Protein AF-A0A8U0L8F9-F1 (afdb_monomer)

Structure (mmCIF, N/CA/C/O backbone):
data_AF-A0A8U0L8F9-F1
#
_entry.id   AF-A0A8U0L8F9-F1
#
loop_
_atom_site.group_PDB
_atom_site.id
_atom_site.type_symbol
_atom_site.label_atom_id
_atom_site.label_alt_id
_atom_site.label_comp_id
_atom_site.label_asym_id
_atom_site.label_entity_id
_atom_site.label_seq_id
_atom_site.pdbx_PDB_ins_code
_atom_site.Cartn_x
_atom_site.Cartn_y
_atom_site.Cartn_z
_atom_site.occupancy
_atom_site.B_iso_or_equiv
_atom_site.auth_seq_id
_atom_site.auth_comp_id
_atom_site.auth_asym_id
_atom_site.auth_atom_id
_atom_site.pdbx_PDB_model_num
ATOM 1 N N . MET A 1 1 ? 17.784 -4.797 31.096 1.00 36.25 1 MET A N 1
ATOM 2 C CA . MET A 1 1 ? 17.262 -6.052 30.520 1.00 36.25 1 MET A CA 1
ATOM 3 C C . MET A 1 1 ? 15.902 -6.305 31.146 1.00 36.25 1 MET A C 1
ATOM 5 O O . MET A 1 1 ? 15.843 -6.694 32.303 1.00 36.25 1 MET A O 1
ATOM 9 N N . ILE A 1 2 ? 14.826 -5.974 30.433 1.00 32.38 2 ILE A N 1
ATOM 10 C CA . ILE A 1 2 ? 13.452 -6.306 30.822 1.00 32.38 2 ILE A CA 1
ATOM 11 C C . ILE A 1 2 ? 12.940 -7.228 29.721 1.00 32.38 2 ILE A C 1
ATOM 13 O O . ILE A 1 2 ? 12.890 -6.838 28.559 1.00 32.38 2 ILE A O 1
ATOM 17 N N . LEU A 1 3 ? 12.670 -8.478 30.088 1.00 37.94 3 LEU A N 1
ATOM 18 C CA . LEU A 1 3 ? 12.101 -9.496 29.214 1.00 37.94 3 LEU A CA 1
ATOM 19 C C . LEU A 1 3 ? 10.576 -9.352 29.280 1.00 37.94 3 LEU A C 1
ATOM 21 O O . LEU A 1 3 ? 9.965 -9.776 30.257 1.00 37.94 3 LEU A O 1
ATOM 25 N N . GLY A 1 4 ? 9.975 -8.716 28.274 1.00 42.75 4 GLY A N 1
ATOM 26 C CA . GLY A 1 4 ? 8.528 -8.737 28.056 1.00 42.75 4 GLY A CA 1
ATOM 27 C C . GLY A 1 4 ? 8.160 -9.908 27.147 1.00 42.75 4 GLY A C 1
ATOM 28 O O . GLY A 1 4 ? 8.683 -10.022 26.045 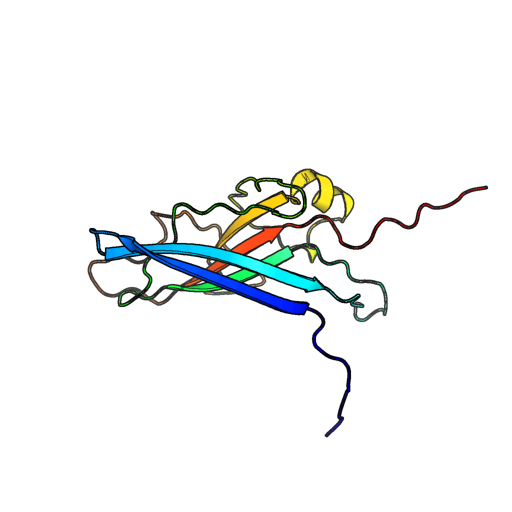1.00 42.75 4 GLY A O 1
ATOM 29 N N . THR A 1 5 ? 7.288 -10.796 27.617 1.00 50.41 5 THR A N 1
ATOM 30 C CA . THR A 1 5 ? 6.841 -12.024 26.935 1.00 50.41 5 THR A CA 1
ATOM 31 C C . THR A 1 5 ? 5.652 -11.820 25.989 1.00 50.41 5 THR A C 1
ATOM 33 O O . THR A 1 5 ? 4.955 -12.784 25.676 1.00 50.41 5 THR A O 1
ATOM 36 N N . ASP A 1 6 ? 5.387 -10.600 25.525 1.00 59.97 6 ASP A N 1
ATOM 37 C CA . ASP A 1 6 ? 4.262 -10.332 24.628 1.00 59.97 6 ASP A CA 1
ATOM 38 C C . ASP A 1 6 ? 4.748 -10.227 23.182 1.00 59.97 6 ASP A C 1
ATOM 40 O O . ASP A 1 6 ? 5.443 -9.295 22.796 1.00 59.97 6 ASP A O 1
ATOM 44 N N . GLY A 1 7 ? 4.420 -11.245 22.379 1.00 67.75 7 GLY A N 1
ATOM 45 C CA . GLY A 1 7 ? 4.727 -11.252 20.945 1.00 67.75 7 GLY A CA 1
ATOM 46 C C . GLY A 1 7 ? 4.128 -10.054 20.195 1.00 67.75 7 GLY A C 1
ATOM 47 O O . GLY A 1 7 ? 3.162 -9.455 20.663 1.00 67.75 7 GLY A O 1
ATOM 48 N N . ALA A 1 8 ? 4.681 -9.766 19.013 1.00 81.12 8 ALA A N 1
ATOM 49 C CA . ALA A 1 8 ? 4.361 -8.591 18.203 1.00 81.12 8 ALA A CA 1
ATOM 50 C C . ALA A 1 8 ? 2.852 -8.351 17.997 1.00 81.12 8 ALA A C 1
ATOM 52 O O . ALA A 1 8 ? 2.062 -9.293 17.841 1.00 81.12 8 ALA A O 1
ATOM 53 N N . ASP A 1 9 ? 2.480 -7.069 17.974 1.00 86.50 9 ASP A N 1
ATOM 54 C CA . ASP A 1 9 ? 1.109 -6.594 17.769 1.00 86.50 9 ASP A CA 1
ATOM 55 C C . ASP A 1 9 ? 0.546 -6.990 16.396 1.00 86.50 9 ASP A C 1
ATOM 57 O O . ASP A 1 9 ? -0.631 -7.344 16.285 1.00 86.50 9 ASP A O 1
ATOM 61 N N . LEU A 1 10 ? 1.404 -7.011 15.376 1.00 90.31 10 LEU A N 1
ATOM 62 C CA . LEU A 1 10 ? 1.148 -7.586 14.060 1.00 90.31 10 LEU A CA 1
ATOM 63 C C . LEU A 1 10 ? 2.081 -8.780 13.856 1.00 90.31 10 LEU A C 1
ATOM 65 O O . LEU A 1 10 ? 3.278 -8.695 14.123 1.00 90.31 10 LEU A O 1
ATOM 69 N N . SER A 1 11 ? 1.545 -9.897 13.369 1.00 89.88 11 SER A N 1
ATOM 70 C CA . SER A 1 11 ? 2.358 -11.056 12.994 1.00 89.88 11 SER A CA 1
ATOM 71 C C . SER A 1 11 ? 1.800 -11.770 11.769 1.00 89.88 11 SER A C 1
ATOM 73 O O . SER A 1 11 ? 0.597 -12.041 11.723 1.00 89.88 11 SER A O 1
ATOM 75 N N . TYR A 1 12 ? 2.672 -12.168 10.847 1.00 88.00 12 TYR A N 1
ATOM 76 C CA . TYR A 1 12 ? 2.324 -13.050 9.733 1.00 88.00 12 TYR A CA 1
ATOM 77 C C . TYR A 1 12 ? 2.055 -14.474 10.228 1.00 88.00 12 TYR A C 1
ATOM 79 O O . TYR A 1 12 ? 2.794 -15.009 11.057 1.00 88.00 12 TYR A O 1
ATOM 87 N N . ARG A 1 13 ? 0.976 -15.082 9.739 1.00 91.06 13 ARG A N 1
ATOM 88 C CA . ARG A 1 13 ? 0.689 -16.513 9.906 1.00 91.06 13 ARG A CA 1
ATOM 89 C C . ARG A 1 13 ? 1.191 -17.301 8.708 1.00 91.06 13 ARG A C 1
ATOM 91 O O . ARG A 1 13 ? 1.844 -18.321 8.900 1.00 91.06 13 ARG A O 1
ATOM 98 N N . THR A 1 14 ? 0.902 -16.808 7.510 1.00 92.25 14 THR A N 1
ATOM 99 C CA . THR A 1 14 ? 1.421 -17.325 6.244 1.00 92.25 14 THR A CA 1
ATOM 100 C C . THR A 1 14 ? 1.798 -16.161 5.345 1.00 92.25 14 THR A C 1
ATOM 102 O O . THR A 1 14 ? 1.229 -15.069 5.452 1.00 92.25 14 THR A O 1
ATOM 105 N N . LEU A 1 15 ? 2.788 -16.413 4.499 1.00 93.31 15 LEU A N 1
ATOM 106 C CA . LEU A 1 15 ? 3.272 -15.490 3.495 1.00 93.31 15 LEU A CA 1
ATOM 107 C C . LEU A 1 15 ? 3.767 -16.322 2.313 1.00 93.31 15 LEU A C 1
ATOM 109 O O . LEU A 1 15 ? 4.808 -16.973 2.409 1.00 93.31 15 LEU A O 1
ATOM 113 N N . ASP A 1 16 ? 2.986 -16.331 1.240 1.00 96.31 16 ASP A N 1
ATOM 114 C CA . ASP A 1 16 ? 3.236 -17.129 0.045 1.00 96.31 16 ASP A CA 1
ATOM 115 C C . ASP A 1 16 ? 3.455 -16.203 -1.155 1.00 96.31 16 ASP A C 1
ATOM 117 O O . ASP A 1 16 ? 2.660 -15.292 -1.395 1.00 96.31 16 ASP A O 1
ATOM 121 N N . TYR A 1 17 ? 4.517 -16.460 -1.920 1.00 96.25 17 TYR A N 1
ATOM 122 C CA . TYR A 1 17 ? 4.851 -15.711 -3.130 1.00 96.25 17 TYR A CA 1
ATOM 123 C C . TYR A 1 17 ? 4.846 -16.630 -4.348 1.00 96.25 17 TYR A C 1
ATOM 125 O O . TYR A 1 17 ? 5.511 -17.667 -4.359 1.00 96.25 17 TYR A O 1
ATOM 133 N N . ASP A 1 18 ? 4.148 -16.202 -5.393 1.00 97.75 18 ASP A N 1
ATOM 134 C CA . ASP A 1 18 ? 4.285 -16.726 -6.748 1.00 97.75 18 ASP A CA 1
ATOM 135 C C . ASP A 1 18 ? 4.956 -15.652 -7.608 1.00 97.75 18 ASP A C 1
ATOM 137 O O . ASP A 1 18 ? 4.499 -14.507 -7.656 1.00 97.75 18 ASP A O 1
ATOM 141 N N . VAL A 1 19 ? 6.075 -16.004 -8.238 1.00 97.31 19 VAL A N 1
ATOM 142 C CA . VAL A 1 19 ? 6.899 -15.075 -9.010 1.00 97.31 19 VAL A CA 1
ATOM 143 C C . VAL A 1 19 ? 7.156 -15.664 -10.385 1.00 97.31 19 VAL A C 1
ATOM 145 O O . VAL A 1 19 ? 7.721 -16.749 -10.522 1.00 97.31 19 VAL A O 1
ATOM 148 N N . THR A 1 20 ? 6.789 -14.910 -11.415 1.00 97.50 20 THR A N 1
ATOM 149 C CA . THR A 1 20 ? 7.035 -15.263 -12.813 1.00 97.50 20 THR A CA 1
ATOM 150 C C . THR A 1 20 ? 7.841 -14.164 -13.491 1.00 97.50 20 THR A C 1
ATOM 152 O O . THR A 1 20 ? 7.423 -13.010 -13.508 1.00 97.50 20 THR A O 1
ATOM 155 N N . ALA A 1 21 ? 8.976 -14.524 -14.091 1.00 96.62 21 ALA A N 1
ATOM 156 C CA . ALA A 1 21 ? 9.723 -13.617 -14.957 1.00 96.62 21 ALA A CA 1
ATOM 157 C C . ALA A 1 21 ? 9.042 -13.498 -16.328 1.00 96.62 21 ALA A C 1
ATOM 159 O O . ALA A 1 21 ? 8.631 -14.499 -16.924 1.00 96.62 21 ALA A O 1
ATOM 160 N N . THR A 1 22 ? 8.927 -12.274 -16.830 1.00 94.44 22 THR A N 1
ATOM 161 C CA . THR A 1 22 ? 8.409 -11.970 -18.165 1.00 94.44 22 THR A CA 1
ATOM 162 C C . THR A 1 22 ? 9.532 -12.002 -19.206 1.00 94.44 22 THR A C 1
ATOM 164 O O . THR A 1 22 ? 10.716 -12.008 -18.870 1.00 94.44 22 THR A O 1
ATOM 167 N N . ALA A 1 23 ? 9.170 -12.029 -20.493 1.00 93.62 23 ALA A N 1
ATOM 168 C CA . ALA A 1 23 ? 10.150 -12.011 -21.582 1.00 93.62 23 ALA A CA 1
ATOM 169 C C . ALA A 1 23 ? 10.959 -10.702 -21.639 1.00 93.62 23 ALA A C 1
ATOM 171 O O . ALA A 1 23 ? 12.104 -10.721 -22.086 1.00 93.62 23 ALA A O 1
ATOM 172 N N . ASP A 1 24 ? 10.371 -9.604 -21.159 1.00 90.62 24 ASP A N 1
ATOM 173 C CA . ASP A 1 24 ? 10.970 -8.269 -21.174 1.00 90.62 24 ASP A CA 1
ATOM 174 C C . ASP A 1 24 ? 11.845 -7.998 -19.934 1.00 90.62 24 ASP A C 1
ATOM 176 O O . ASP A 1 24 ? 12.483 -6.954 -19.843 1.00 90.62 24 ASP A O 1
ATOM 180 N N . GLY A 1 25 ? 11.939 -8.966 -19.013 1.00 89.88 25 GLY A N 1
ATOM 181 C CA . GLY A 1 25 ? 12.797 -8.901 -17.826 1.00 89.88 25 GLY A CA 1
ATOM 182 C C . GLY A 1 25 ? 12.080 -8.505 -16.534 1.00 89.88 25 GLY A C 1
ATOM 183 O O . GLY A 1 25 ? 12.667 -8.656 -15.465 1.00 89.88 25 GLY A O 1
ATOM 184 N N . ASP A 1 26 ? 10.814 -8.088 -16.605 1.00 94.44 26 ASP A N 1
ATOM 185 C CA . ASP A 1 26 ? 10.010 -7.756 -15.423 1.00 94.44 26 ASP A CA 1
ATOM 186 C C . ASP A 1 26 ? 9.621 -9.003 -14.621 1.00 94.44 26 ASP A C 1
ATOM 188 O O . ASP A 1 26 ? 9.517 -10.110 -15.163 1.00 94.44 26 ASP A O 1
ATOM 192 N N . LEU A 1 27 ? 9.312 -8.812 -13.338 1.00 96.62 27 LEU A N 1
ATOM 193 C CA . LEU A 1 27 ? 8.727 -9.838 -12.480 1.00 96.62 27 LEU A CA 1
ATOM 194 C C . LEU A 1 27 ? 7.242 -9.562 -12.259 1.00 96.62 27 LEU A C 1
ATOM 196 O O . LEU A 1 27 ? 6.858 -8.503 -11.769 1.00 96.62 27 LEU A O 1
ATOM 200 N N . LYS A 1 28 ? 6.404 -10.561 -12.532 1.00 97.38 28 LYS A N 1
ATOM 201 C CA . LYS A 1 28 ? 5.029 -10.596 -12.041 1.00 97.38 28 LYS A CA 1
ATOM 202 C C . LYS A 1 28 ? 5.001 -11.329 -10.709 1.00 97.38 28 LYS A C 1
ATOM 204 O O . LYS A 1 28 ? 5.326 -12.515 -10.658 1.00 97.38 28 LYS A O 1
ATOM 209 N N . VAL A 1 29 ? 4.589 -10.629 -9.657 1.00 97.69 29 VAL A N 1
ATOM 210 C CA . VAL A 1 29 ? 4.509 -11.160 -8.292 1.00 97.69 29 VAL A CA 1
ATOM 211 C C . VAL A 1 29 ? 3.046 -11.259 -7.870 1.00 97.69 29 VAL A C 1
ATOM 213 O O . VAL A 1 29 ? 2.268 -10.331 -8.068 1.00 97.69 29 VAL A O 1
ATOM 216 N N . THR A 1 30 ? 2.654 -12.394 -7.299 1.00 97.81 30 THR A N 1
ATOM 217 C CA . THR A 1 30 ? 1.390 -12.560 -6.573 1.00 97.81 30 THR A CA 1
ATOM 218 C C . THR A 1 30 ? 1.708 -12.964 -5.146 1.00 97.81 30 THR A C 1
ATOM 220 O O . THR A 1 30 ? 2.392 -13.960 -4.918 1.00 97.81 30 THR A O 1
ATOM 223 N N . GLU A 1 31 ? 1.203 -12.193 -4.192 1.00 97.00 31 GLU A N 1
ATOM 224 C CA . GLU A 1 31 ? 1.436 -12.409 -2.770 1.00 97.00 31 GLU A CA 1
ATOM 225 C C . GLU A 1 31 ? 0.129 -12.788 -2.066 1.00 97.00 31 GLU A C 1
ATOM 227 O O . GLU A 1 31 ? -0.906 -12.141 -2.250 1.00 97.00 31 GLU A O 1
ATOM 232 N N . HIS A 1 32 ? 0.170 -13.842 -1.249 1.00 97.06 32 HIS A N 1
ATOM 233 C CA . HIS A 1 32 ? -0.931 -14.243 -0.380 1.00 97.06 32 HIS A CA 1
ATOM 234 C C . HIS A 1 32 ? -0.490 -14.179 1.080 1.00 97.06 32 HIS A C 1
ATOM 236 O O . HIS A 1 32 ? 0.434 -14.878 1.496 1.00 97.06 32 HIS A O 1
ATOM 242 N N . ILE A 1 33 ? -1.186 -13.360 1.870 1.00 94.50 33 ILE A N 1
ATOM 243 C CA . ILE A 1 33 ? -0.807 -13.061 3.251 1.00 94.50 33 ILE A CA 1
ATOM 244 C C . ILE A 1 33 ? -1.971 -13.359 4.202 1.00 94.50 33 ILE A C 1
ATOM 246 O O . ILE A 1 33 ? -3.071 -12.837 4.020 1.00 94.50 33 ILE A O 1
ATOM 250 N N . ASP A 1 34 ? -1.716 -14.126 5.267 1.00 94.56 34 ASP A N 1
ATOM 251 C CA . ASP A 1 34 ? -2.591 -14.196 6.447 1.00 94.56 34 ASP A CA 1
ATOM 252 C C . ASP A 1 34 ? -1.916 -13.473 7.618 1.00 94.56 34 ASP A C 1
ATOM 254 O O . ASP A 1 34 ? -0.801 -13.810 8.027 1.00 94.56 34 ASP A O 1
ATOM 258 N N . ILE A 1 35 ? -2.599 -12.474 8.179 1.00 91.38 35 ILE A N 1
ATOM 259 C CA . ILE A 1 35 ? -2.070 -11.601 9.228 1.00 91.38 35 ILE A CA 1
ATOM 260 C C . ILE A 1 35 ? -2.908 -11.755 10.495 1.00 91.38 35 ILE A C 1
ATOM 262 O O . ILE A 1 35 ? -4.137 -11.673 10.495 1.00 91.38 35 ILE A O 1
ATOM 266 N N . LYS A 1 36 ? -2.226 -11.899 11.632 1.00 92.12 36 LYS A N 1
ATOM 267 C CA . LYS A 1 36 ? -2.831 -11.783 12.957 1.00 92.12 36 LYS A CA 1
ATOM 268 C C . LYS A 1 36 ? -2.590 -10.383 13.512 1.00 92.12 36 LYS A C 1
ATOM 270 O O . LYS A 1 36 ? -1.451 -10.005 13.767 1.00 92.12 36 LYS A O 1
ATOM 275 N N . LEU A 1 37 ? -3.684 -9.679 13.783 1.00 92.62 37 LEU A N 1
ATOM 276 C CA . LEU A 1 37 ? -3.690 -8.364 14.420 1.00 92.62 37 LEU A CA 1
ATOM 277 C C . LEU A 1 37 ? -4.139 -8.491 15.881 1.00 92.62 37 LEU A C 1
ATOM 279 O O . LEU A 1 37 ? -5.232 -8.990 16.166 1.00 92.62 37 LEU A O 1
ATOM 283 N N . ARG A 1 38 ? -3.292 -8.080 16.826 1.00 91.88 38 ARG A N 1
ATOM 284 C CA . ARG A 1 38 ? -3.612 -8.048 18.262 1.00 91.88 38 ARG A CA 1
ATOM 285 C C . ARG A 1 38 ? -4.277 -6.730 18.637 1.00 91.88 38 ARG A C 1
ATOM 287 O O . ARG A 1 38 ? -4.135 -5.725 17.954 1.00 91.88 38 ARG A O 1
ATOM 294 N N . LYS A 1 39 ? -5.014 -6.711 19.748 1.00 90.44 39 LYS A N 1
ATOM 295 C CA . LYS A 1 39 ? -5.511 -5.446 20.303 1.00 90.44 39 LYS A CA 1
ATOM 296 C C . LYS A 1 39 ? -4.325 -4.636 20.817 1.00 90.44 39 LYS A C 1
ATOM 298 O O . LYS A 1 39 ? -3.584 -5.143 21.651 1.00 90.44 39 LYS A O 1
ATOM 303 N N . ARG A 1 40 ? -4.222 -3.389 20.371 1.00 90.62 40 ARG A N 1
ATOM 304 C CA . ARG A 1 40 ? -3.213 -2.426 20.816 1.00 90.62 40 ARG A CA 1
ATOM 305 C C . ARG A 1 40 ? -3.863 -1.297 21.618 1.00 90.62 40 ARG A C 1
ATOM 307 O O . ARG A 1 40 ? -5.074 -1.061 21.506 1.00 90.62 40 ARG A O 1
ATOM 314 N N . LYS A 1 41 ? -3.065 -0.623 22.440 1.00 89.25 41 LYS A N 1
ATOM 315 C CA . LYS A 1 41 ? -3.477 0.557 23.202 1.00 89.25 41 LYS A CA 1
ATOM 316 C C . LYS A 1 41 ? -2.613 1.758 22.833 1.00 89.25 41 LYS A C 1
ATOM 318 O O . LYS A 1 41 ? -1.470 1.563 22.440 1.00 89.25 41 LYS A O 1
ATOM 323 N N . ASP A 1 42 ? -3.175 2.956 22.921 1.00 86.19 42 ASP A N 1
ATOM 324 C CA . ASP A 1 42 ? -2.400 4.198 22.880 1.00 86.19 42 ASP A CA 1
ATOM 325 C C . ASP A 1 42 ? -1.769 4.507 24.252 1.00 86.19 42 ASP A C 1
ATOM 327 O O . ASP A 1 42 ? -1.963 3.761 25.221 1.00 86.19 42 ASP A O 1
ATOM 331 N N . ASP A 1 43 ? -1.025 5.611 24.331 1.00 88.88 43 ASP A N 1
ATOM 332 C CA . ASP A 1 43 ? -0.330 6.048 25.549 1.00 88.88 43 ASP A CA 1
ATOM 333 C C . ASP A 1 43 ? -1.294 6.402 26.700 1.00 88.88 43 ASP A C 1
ATOM 335 O O . ASP A 1 43 ? -0.927 6.314 27.873 1.00 88.88 43 ASP A O 1
ATOM 339 N N . ASP A 1 44 ? -2.558 6.709 26.381 1.00 90.12 44 ASP A N 1
ATOM 340 C CA . ASP A 1 44 ? -3.647 6.928 27.343 1.00 90.12 44 ASP A CA 1
ATOM 341 C C . ASP A 1 44 ? -4.305 5.611 27.811 1.00 90.12 44 ASP A C 1
ATOM 343 O O . ASP A 1 44 ? -5.222 5.609 28.641 1.00 90.12 44 ASP A O 1
ATOM 347 N N . GLY A 1 45 ? -3.893 4.467 27.261 1.00 86.81 45 GLY A N 1
ATOM 348 C CA . GLY A 1 45 ? -4.461 3.154 27.548 1.00 86.81 45 GLY A CA 1
ATOM 349 C C . GLY A 1 45 ? -5.803 2.868 26.859 1.00 86.81 45 GLY A C 1
ATOM 350 O O . GLY A 1 45 ? -6.443 1.854 27.188 1.00 86.81 45 GLY A O 1
ATOM 351 N N . LYS A 1 46 ? -6.238 3.712 25.915 1.00 87.25 46 LYS A N 1
ATOM 352 C CA . LYS A 1 46 ? -7.435 3.510 25.084 1.00 87.25 46 LYS A CA 1
ATOM 353 C C . LYS A 1 46 ? -7.119 2.543 23.950 1.00 87.25 46 LYS A C 1
ATOM 355 O O . LYS A 1 46 ? -5.973 2.359 23.564 1.00 87.25 46 LYS A O 1
ATOM 360 N N . THR A 1 47 ? -8.143 1.875 23.420 1.00 88.75 47 THR A N 1
ATOM 361 C CA . THR A 1 47 ? -7.939 0.925 22.313 1.00 88.75 47 THR A CA 1
ATOM 362 C C . THR A 1 47 ? -7.568 1.685 21.042 1.00 88.75 47 THR A C 1
ATOM 364 O O . THR A 1 47 ? -8.363 2.502 20.587 1.00 88.75 47 THR A O 1
ATOM 367 N N . LYS A 1 48 ? -6.418 1.368 20.437 1.00 89.38 48 LYS A N 1
ATOM 368 C CA . LYS A 1 48 ? -5.999 1.939 19.150 1.00 89.38 48 LYS A CA 1
ATOM 369 C C . LYS A 1 48 ? -6.404 0.974 18.016 1.00 89.38 48 LYS A C 1
ATOM 371 O O . LYS A 1 48 ? -5.831 -0.110 17.907 1.00 89.38 48 LYS A O 1
ATOM 376 N N . PRO A 1 49 ? -7.408 1.281 17.176 1.00 92.25 49 PRO A N 1
ATOM 377 C CA . PRO A 1 49 ? -7.841 0.366 16.120 1.00 92.25 49 PRO A CA 1
ATOM 378 C C . PRO A 1 49 ? -6.753 0.193 15.054 1.00 92.25 49 PRO A C 1
ATOM 380 O O . PRO A 1 49 ? -5.984 1.115 14.786 1.00 92.25 49 PRO A O 1
ATOM 383 N N . TRP A 1 50 ? -6.698 -0.978 14.423 1.00 94.62 50 TRP A N 1
ATOM 384 C CA . TRP A 1 50 ? -6.032 -1.126 13.125 1.00 94.62 50 TRP A CA 1
ATOM 385 C C . TRP A 1 50 ? -6.911 -0.557 12.025 1.00 94.62 50 TRP A C 1
ATOM 387 O O . TRP A 1 50 ? -8.125 -0.763 12.057 1.00 94.62 50 TRP A O 1
ATOM 397 N N . LYS A 1 51 ? -6.265 0.116 11.081 1.00 95.50 51 LYS A N 1
ATOM 398 C CA . LYS A 1 51 ? -6.874 0.833 9.961 1.00 95.50 51 LYS A CA 1
ATOM 399 C C . LYS A 1 51 ? -6.156 0.532 8.646 1.00 95.50 51 LYS A C 1
ATOM 401 O O . LYS A 1 51 ? -6.795 0.428 7.613 1.00 95.50 51 LYS A O 1
ATOM 406 N N . GLN A 1 52 ? -4.846 0.324 8.691 1.00 95.38 52 GLN A N 1
ATOM 407 C CA . GLN A 1 52 ? -4.001 0.184 7.514 1.00 95.38 52 GLN A CA 1
ATOM 408 C C . GLN A 1 52 ? -2.965 -0.914 7.732 1.00 95.38 52 GLN A C 1
ATOM 410 O O . GLN A 1 52 ? -2.578 -1.203 8.869 1.00 95.38 52 GLN A O 1
ATOM 415 N N . LEU A 1 53 ? -2.561 -1.524 6.627 1.00 95.75 53 LEU A N 1
ATOM 416 C CA . LEU A 1 53 ? -1.466 -2.473 6.500 1.00 95.75 53 LEU A CA 1
ATOM 417 C C . LEU A 1 53 ? -0.639 -2.034 5.293 1.00 95.75 53 LEU A C 1
ATOM 419 O O . LEU A 1 53 ? -1.214 -1.503 4.344 1.00 95.75 53 LEU A O 1
ATOM 423 N N . TYR A 1 54 ? 0.670 -2.246 5.320 1.00 96.19 54 TYR A N 1
ATOM 424 C CA . TYR A 1 54 ? 1.531 -1.848 4.216 1.00 96.19 54 TYR A CA 1
ATOM 425 C C . TYR A 1 54 ? 2.806 -2.683 4.144 1.00 96.19 54 TYR A C 1
ATOM 427 O O . TYR A 1 54 ? 3.199 -3.338 5.114 1.00 96.19 54 TYR A O 1
ATOM 435 N N . GLN A 1 55 ? 3.450 -2.629 2.983 1.00 96.31 55 GLN A N 1
ATOM 436 C CA . GLN A 1 55 ? 4.809 -3.101 2.755 1.00 96.31 55 GLN A CA 1
ATOM 437 C C . GLN A 1 55 ? 5.610 -2.019 2.043 1.00 96.31 55 GLN A C 1
ATOM 439 O O . GLN A 1 55 ? 5.095 -1.347 1.151 1.00 96.31 55 GLN A O 1
ATOM 444 N N . GLN A 1 56 ? 6.872 -1.876 2.436 1.00 97.38 56 GLN A N 1
ATOM 445 C CA . GLN A 1 56 ? 7.800 -0.942 1.815 1.00 97.38 56 GLN A CA 1
ATOM 446 C C . GLN A 1 56 ? 8.806 -1.693 0.948 1.00 97.38 56 GLN A C 1
ATOM 448 O O . GLN A 1 56 ? 9.332 -2.739 1.336 1.00 97.38 56 GLN A O 1
ATOM 453 N N . TYR A 1 57 ? 9.087 -1.129 -0.219 1.00 97.38 57 TYR A N 1
ATOM 454 C CA . TYR A 1 57 ? 10.017 -1.647 -1.206 1.00 97.38 57 TYR A CA 1
ATOM 455 C C . TYR A 1 57 ? 11.010 -0.552 -1.566 1.00 97.38 57 TYR A C 1
ATOM 457 O O . TYR A 1 57 ? 10.635 0.586 -1.840 1.00 97.38 57 TYR A O 1
ATOM 465 N N . MET A 1 58 ? 12.290 -0.905 -1.583 1.00 97.50 58 MET A N 1
ATOM 466 C CA . MET A 1 58 ? 13.339 0.009 -2.010 1.00 97.50 58 MET A CA 1
ATOM 467 C C . MET A 1 58 ? 13.562 -0.155 -3.511 1.00 97.50 58 MET A C 1
ATOM 469 O O . MET A 1 58 ? 13.986 -1.222 -3.966 1.00 97.50 58 MET A O 1
ATOM 473 N N . LEU A 1 59 ? 13.282 0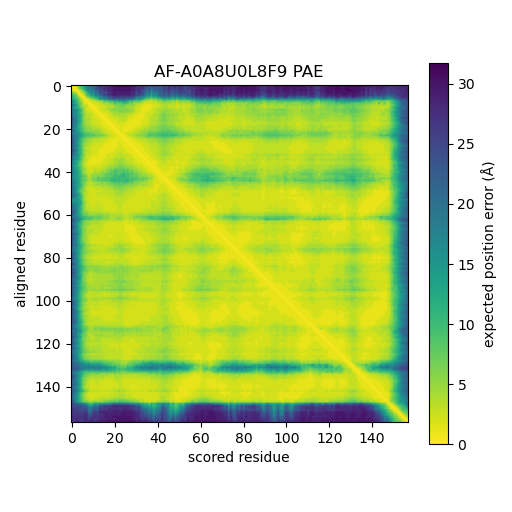.903 -4.261 1.00 97.31 59 LEU A N 1
ATOM 474 C CA . LEU A 1 59 ? 13.603 1.004 -5.669 1.00 97.31 59 LEU A CA 1
ATOM 475 C C . LEU A 1 59 ? 15.089 1.309 -5.841 1.00 97.31 59 LEU A C 1
ATOM 477 O O . LEU A 1 59 ? 15.635 2.185 -5.168 1.00 97.31 59 LEU A O 1
ATOM 481 N N . LYS A 1 60 ? 15.722 0.595 -6.770 1.00 94.88 60 LYS A N 1
ATOM 482 C CA . LYS A 1 60 ? 17.124 0.752 -7.157 1.00 94.88 60 LYS A CA 1
ATOM 483 C C . LYS A 1 60 ? 17.285 0.549 -8.652 1.00 94.88 60 LYS A C 1
ATOM 485 O O . LYS A 1 60 ? 16.727 -0.395 -9.209 1.00 94.88 60 LYS A O 1
ATOM 490 N N . THR A 1 61 ? 18.100 1.395 -9.277 1.00 91.94 61 THR A N 1
ATOM 491 C CA . THR A 1 61 ? 18.379 1.354 -10.726 1.00 91.94 61 THR A CA 1
ATOM 492 C C . THR A 1 61 ? 18.974 0.023 -11.207 1.00 91.94 61 THR A C 1
ATOM 494 O O . THR A 1 61 ? 18.857 -0.304 -12.383 1.00 91.94 61 THR A O 1
ATOM 497 N N . ASP A 1 62 ? 19.577 -0.769 -10.317 1.00 89.00 62 ASP A N 1
ATOM 498 C CA . ASP A 1 62 ? 20.203 -2.061 -10.621 1.00 89.00 62 ASP A CA 1
ATOM 499 C C . ASP A 1 62 ? 19.312 -3.292 -10.346 1.00 89.00 62 ASP A C 1
ATOM 501 O O . ASP A 1 62 ? 19.754 -4.422 -10.567 1.00 89.00 62 ASP A O 1
ATOM 505 N N . ASN A 1 63 ? 18.079 -3.099 -9.863 1.00 87.50 63 ASN A N 1
ATOM 506 C CA . ASN A 1 63 ? 17.192 -4.180 -9.421 1.00 87.50 63 ASN A CA 1
ATOM 507 C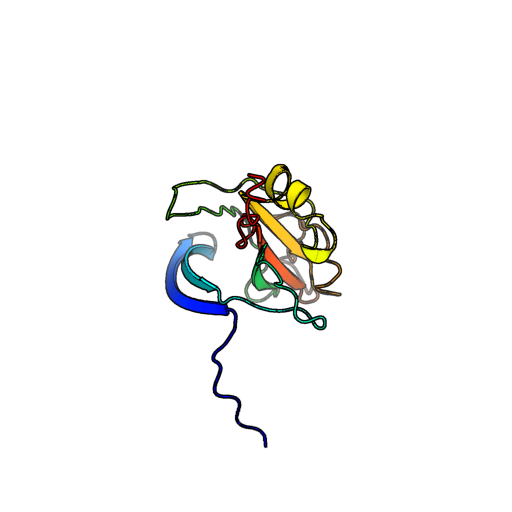 C . ASN A 1 63 ? 15.712 -3.880 -9.712 1.00 87.50 63 ASN A C 1
ATOM 509 O O . ASN A 1 63 ? 15.141 -4.437 -10.645 1.00 87.50 63 ASN A O 1
ATOM 513 N N . LEU A 1 64 ? 15.092 -3.032 -8.889 1.00 94.44 64 LEU A N 1
ATOM 514 C CA . LEU A 1 64 ? 13.653 -2.790 -8.875 1.00 94.44 64 LEU A CA 1
ATOM 515 C C . LEU A 1 64 ? 13.443 -1.319 -9.178 1.00 94.44 64 LEU A C 1
ATOM 517 O O . LEU A 1 64 ? 13.650 -0.475 -8.315 1.00 94.44 64 LEU A O 1
ATOM 521 N N . THR A 1 65 ? 13.083 -0.995 -10.408 1.00 95.75 65 THR A N 1
ATOM 522 C CA . THR A 1 65 ? 13.026 0.404 -10.842 1.00 95.75 65 THR A CA 1
ATOM 523 C C . THR A 1 65 ? 11.633 1.001 -10.715 1.00 95.75 65 THR A C 1
ATOM 525 O O . THR A 1 65 ? 11.507 2.209 -10.553 1.00 95.75 65 THR A O 1
ATOM 528 N N . ASP A 1 66 ? 10.588 0.179 -10.745 1.00 97.31 66 ASP A N 1
ATOM 529 C CA . ASP A 1 66 ? 9.193 0.605 -10.625 1.00 97.31 66 ASP A CA 1
ATOM 530 C C . ASP A 1 66 ? 8.330 -0.571 -10.136 1.00 97.31 66 ASP A C 1
ATOM 532 O O . ASP A 1 66 ? 8.736 -1.733 -10.228 1.00 97.31 66 ASP A O 1
ATOM 536 N N . ILE A 1 67 ? 7.132 -0.278 -9.635 1.00 97.62 67 ILE A N 1
ATOM 537 C CA . ILE A 1 67 ? 6.098 -1.267 -9.330 1.00 97.62 67 ILE A CA 1
ATOM 538 C C . ILE A 1 67 ? 4.799 -0.812 -9.990 1.00 97.62 67 ILE A C 1
ATOM 540 O O . ILE A 1 67 ? 4.248 0.239 -9.664 1.00 97.62 67 ILE A O 1
ATOM 544 N N . THR A 1 68 ? 4.286 -1.629 -10.908 1.00 97.00 68 THR A N 1
ATOM 545 C CA . THR A 1 68 ? 3.109 -1.312 -11.727 1.00 97.00 68 THR A CA 1
ATOM 546 C C . THR A 1 68 ? 2.092 -2.458 -11.715 1.00 97.00 68 THR A C 1
ATOM 548 O O . THR A 1 68 ? 2.326 -3.488 -11.088 1.00 97.00 68 THR A O 1
ATOM 551 N N . ASP A 1 69 ? 0.936 -2.258 -12.361 1.00 97.25 69 ASP A N 1
ATOM 552 C CA . ASP A 1 69 ? -0.151 -3.255 -12.463 1.00 97.25 69 ASP A CA 1
ATOM 553 C C . ASP A 1 69 ? -0.604 -3.824 -11.099 1.00 97.25 69 ASP A C 1
ATOM 555 O O . ASP A 1 69 ? -0.845 -5.018 -10.918 1.00 97.25 69 ASP A O 1
ATOM 559 N N . ILE A 1 70 ? -0.690 -2.938 -10.101 1.00 97.75 70 ILE A N 1
ATOM 560 C CA . ILE A 1 70 ? -1.001 -3.298 -8.717 1.00 97.75 70 ILE A CA 1
ATOM 561 C C . ILE A 1 70 ? -2.504 -3.535 -8.566 1.00 97.75 70 ILE A C 1
ATOM 563 O O . ILE A 1 70 ? -3.340 -2.720 -8.964 1.00 97.75 70 ILE A O 1
ATOM 567 N N . SER A 1 71 ? -2.848 -4.637 -7.90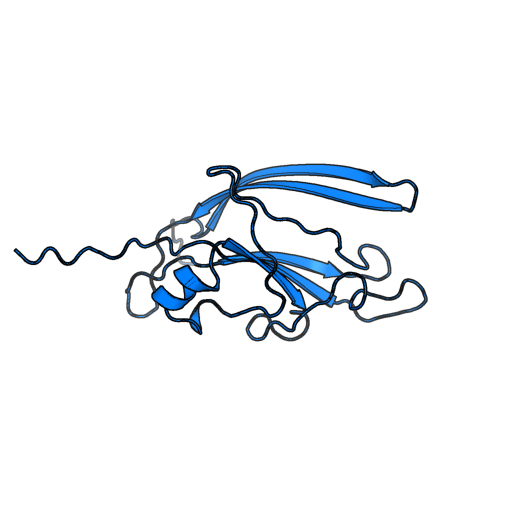8 1.00 98.00 71 SER A N 1
ATOM 568 C CA . SER A 1 71 ? -4.193 -4.891 -7.408 1.00 98.00 71 SER A CA 1
ATOM 569 C C . SER A 1 71 ? -4.116 -5.536 -6.031 1.00 98.00 71 SER A C 1
ATOM 571 O O . SER A 1 71 ? -3.202 -6.305 -5.738 1.00 98.00 71 SER A O 1
ATOM 573 N N . VAL A 1 72 ? -5.082 -5.214 -5.175 1.00 98.19 72 VAL A N 1
ATOM 574 C CA . VAL A 1 72 ? -5.189 -5.784 -3.831 1.00 98.19 72 VAL A CA 1
ATOM 575 C C . VAL A 1 72 ? -6.582 -6.366 -3.667 1.00 98.19 72 VAL A C 1
ATOM 577 O O . VAL A 1 72 ? -7.576 -5.729 -4.014 1.00 98.19 72 VAL A O 1
ATOM 580 N N . ARG A 1 73 ? -6.659 -7.579 -3.119 1.00 97.75 73 ARG A N 1
ATOM 581 C CA . ARG A 1 73 ? -7.922 -8.271 -2.875 1.00 97.75 73 ARG A CA 1
ATOM 582 C C . ARG A 1 73 ? -7.955 -8.864 -1.481 1.00 97.75 73 ARG A C 1
ATOM 584 O O . ARG A 1 73 ? -7.062 -9.606 -1.082 1.00 97.75 73 ARG A O 1
ATOM 591 N N . ASN A 1 74 ? -9.050 -8.633 -0.769 1.00 96.06 74 ASN A N 1
ATOM 592 C CA . ASN A 1 74 ? -9.360 -9.402 0.422 1.00 96.06 74 ASN A CA 1
ATOM 593 C C . ASN A 1 74 ? -9.959 -10.751 0.014 1.00 96.06 74 ASN A C 1
ATOM 595 O O . ASN A 1 74 ? -11.122 -10.859 -0.367 1.00 96.06 74 ASN A O 1
ATOM 599 N N . VAL A 1 75 ? -9.157 -11.805 0.117 1.00 94.94 75 VAL A N 1
ATOM 600 C CA . VAL A 1 75 ? -9.553 -13.172 -0.257 1.00 94.94 75 VAL A CA 1
ATOM 601 C C . VAL A 1 75 ? -10.590 -13.797 0.683 1.00 94.94 75 VAL A C 1
ATOM 603 O O . VAL A 1 75 ? -11.270 -14.741 0.292 1.00 94.94 75 VAL A O 1
ATOM 606 N N . THR A 1 76 ? -10.750 -13.277 1.907 1.00 91.31 76 THR A N 1
ATOM 607 C CA . THR A 1 76 ? -11.702 -13.822 2.893 1.00 91.31 76 THR A CA 1
ATOM 608 C C . THR A 1 76 ? -13.143 -13.481 2.526 1.00 91.31 76 THR A C 1
ATOM 610 O O . THR A 1 76 ? -14.033 -14.317 2.666 1.00 91.31 76 THR A O 1
ATOM 613 N N . ASN A 1 77 ? -13.387 -12.249 2.075 1.00 92.94 77 ASN A N 1
ATOM 614 C CA . ASN A 1 77 ? -14.719 -11.768 1.694 1.00 92.94 77 ASN A CA 1
ATOM 615 C C . ASN A 1 77 ? -14.864 -11.496 0.186 1.00 92.94 77 ASN A C 1
ATOM 617 O O . ASN A 1 77 ? -15.961 -11.187 -0.274 1.00 92.94 77 ASN A O 1
ATOM 621 N N . GLY A 1 78 ? -13.781 -11.640 -0.577 1.00 95.94 78 GLY A N 1
ATOM 622 C CA . GLY A 1 78 ? -13.750 -11.515 -2.027 1.00 95.94 78 GLY A CA 1
ATOM 623 C C . GLY A 1 78 ? -13.710 -10.083 -2.559 1.00 95.94 78 GLY A C 1
ATOM 624 O O . GLY A 1 78 ? -13.845 -9.944 -3.773 1.00 95.94 78 GLY A O 1
ATOM 625 N N . ILE A 1 79 ? -13.533 -9.064 -1.709 1.00 96.25 79 ILE A N 1
ATOM 626 C CA . ILE A 1 79 ? -13.544 -7.642 -2.094 1.00 96.25 79 ILE A CA 1
ATOM 627 C C . ILE A 1 79 ? -12.238 -7.261 -2.795 1.00 96.25 79 ILE A C 1
ATOM 629 O O . ILE A 1 79 ? -11.162 -7.399 -2.210 1.00 96.25 79 ILE A O 1
ATOM 633 N N . ASP A 1 80 ? -12.348 -6.724 -4.009 1.00 98.19 80 ASP A N 1
ATOM 634 C CA . ASP A 1 80 ? -11.250 -6.056 -4.709 1.00 98.19 80 ASP A CA 1
ATOM 635 C C . ASP A 1 80 ? -11.147 -4.607 -4.223 1.00 98.19 80 ASP A C 1
ATOM 637 O O . ASP A 1 80 ? -12.151 -3.895 -4.144 1.00 98.19 80 ASP A O 1
ATOM 641 N N . TYR A 1 81 ? -9.946 -4.181 -3.846 1.00 98.38 81 TYR A N 1
ATOM 642 C CA . TYR A 1 81 ? -9.728 -2.860 -3.268 1.00 98.38 81 TYR A CA 1
ATOM 643 C C . TYR A 1 81 ? -9.620 -1.815 -4.381 1.00 98.38 81 TYR A C 1
ATOM 645 O O . TYR A 1 81 ? -8.957 -2.037 -5.398 1.00 98.38 81 TYR A O 1
ATOM 653 N N . GLY A 1 82 ? -10.245 -0.656 -4.179 1.00 98.25 82 GLY A N 1
ATOM 654 C CA . GLY A 1 82 ? -10.136 0.480 -5.097 1.00 98.25 82 GLY A CA 1
ATOM 655 C C . GLY A 1 82 ? -8.779 1.178 -4.985 1.00 98.25 82 GLY A C 1
ATOM 656 O O . GLY A 1 82 ? -8.178 1.193 -3.920 1.00 98.25 82 GLY A O 1
ATOM 657 N N . HIS A 1 83 ? -8.288 1.794 -6.058 1.00 97.75 83 HIS A N 1
ATOM 658 C CA . HIS A 1 83 ? -7.059 2.590 -5.985 1.00 97.75 83 HIS A CA 1
ATOM 659 C C . HIS A 1 83 ? -7.335 3.989 -5.404 1.00 97.75 83 HIS A C 1
ATOM 661 O O . HIS A 1 83 ? -8.180 4.725 -5.917 1.00 97.75 83 HIS A O 1
ATOM 667 N N . GLN A 1 84 ? -6.582 4.378 -4.377 1.00 96.75 84 GLN A N 1
ATOM 668 C CA . GLN A 1 84 ? -6.552 5.712 -3.789 1.00 96.75 84 GLN A CA 1
ATOM 669 C C . GLN A 1 84 ? -5.248 6.425 -4.174 1.00 96.75 84 GLN A C 1
ATOM 671 O O . GLN A 1 84 ? -4.180 6.126 -3.653 1.00 96.75 84 GLN A O 1
ATOM 676 N N . ALA A 1 85 ? -5.348 7.434 -5.042 1.00 92.94 85 ALA A N 1
ATOM 677 C CA . ALA A 1 85 ? -4.175 8.122 -5.593 1.00 92.94 85 ALA A CA 1
ATOM 678 C C . ALA A 1 85 ? -3.408 9.008 -4.592 1.00 92.94 85 ALA A C 1
ATOM 680 O O . ALA A 1 85 ? -2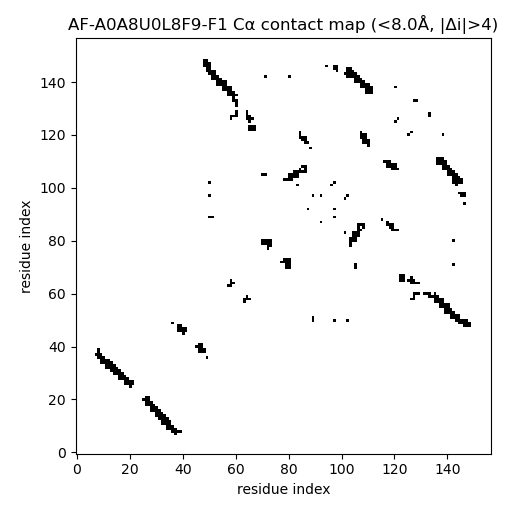.268 9.382 -4.850 1.00 92.94 85 ALA A O 1
ATOM 681 N N . LYS A 1 86 ? -4.041 9.419 -3.487 1.00 93.81 86 LYS A N 1
ATOM 682 C CA . LYS A 1 86 ? -3.403 10.236 -2.446 1.00 93.81 86 LYS A CA 1
ATOM 683 C C . LYS A 1 86 ? -3.480 9.500 -1.115 1.00 93.81 86 LYS A C 1
ATOM 685 O O . LYS A 1 86 ? -4.601 9.372 -0.615 1.00 93.81 86 LYS A O 1
ATOM 690 N N . PRO A 1 87 ? -2.360 9.040 -0.540 1.00 93.44 87 PRO A N 1
ATOM 69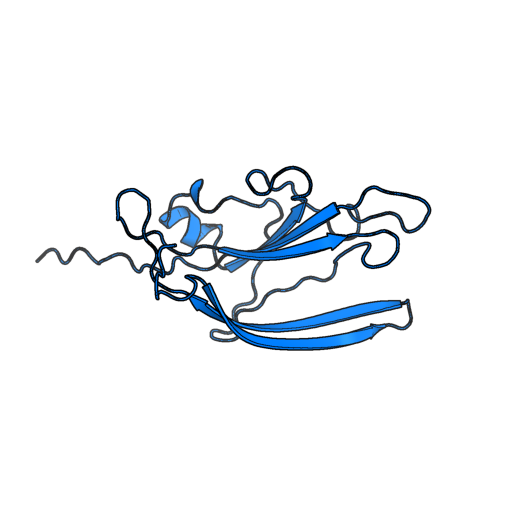1 C CA . PRO A 1 87 ? -2.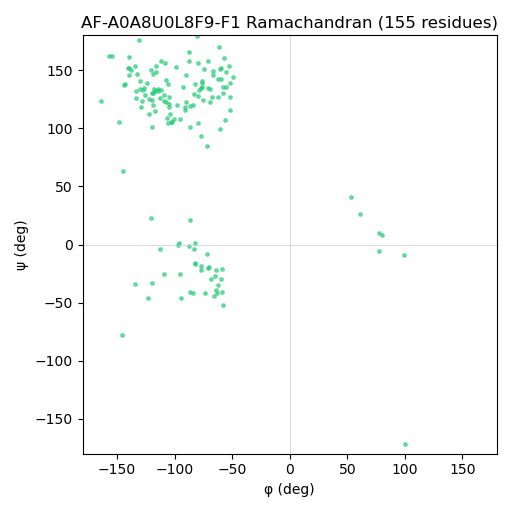374 8.358 0.749 1.00 93.44 87 PRO A CA 1
ATOM 692 C C . PRO A 1 87 ? -2.922 9.278 1.848 1.00 93.44 87 PRO A C 1
ATOM 694 O O . PRO A 1 87 ? -2.830 10.506 1.768 1.00 93.44 87 PRO A O 1
ATOM 697 N N . ARG A 1 88 ? -3.529 8.677 2.871 1.00 94.44 88 ARG A N 1
ATOM 698 C CA . ARG A 1 88 ? -3.946 9.362 4.099 1.00 94.44 88 ARG A CA 1
ATOM 699 C C . ARG A 1 88 ? -3.437 8.586 5.294 1.00 94.44 88 ARG A C 1
ATOM 701 O O . ARG A 1 88 ? -3.614 7.369 5.342 1.00 94.44 88 ARG A O 1
ATOM 708 N N . LEU A 1 89 ? -2.862 9.299 6.256 1.00 94.12 89 LEU A N 1
ATOM 709 C CA . LEU A 1 89 ? -2.442 8.690 7.505 1.00 94.12 89 LEU A CA 1
ATOM 710 C C . LEU A 1 89 ? -3.675 8.273 8.315 1.00 94.12 89 LEU A C 1
ATOM 712 O O . LEU A 1 89 ? -4.615 9.061 8.464 1.00 94.12 89 LEU A O 1
ATOM 716 N N . PRO A 1 90 ? -3.691 7.055 8.876 1.00 93.19 90 PRO A N 1
ATOM 717 C CA . PRO A 1 90 ? -4.827 6.569 9.649 1.00 93.19 90 PRO A CA 1
ATOM 718 C C . PRO A 1 90 ? -5.189 7.410 10.874 1.00 93.19 90 PRO A C 1
ATOM 720 O O . PRO A 1 90 ? -6.352 7.412 11.287 1.00 93.19 90 PRO A O 1
ATOM 723 N N . ASP A 1 91 ? -4.203 8.075 11.476 1.00 90.94 91 ASP A N 1
ATOM 724 C CA . ASP A 1 91 ? -4.383 8.864 12.696 1.00 90.94 91 ASP A CA 1
ATOM 725 C C . ASP A 1 91 ? -4.929 10.283 12.392 1.00 90.94 91 ASP A C 1
ATOM 727 O O . ASP A 1 91 ? -5.541 10.890 13.270 1.00 90.94 91 ASP A O 1
ATOM 731 N N . ASP A 1 92 ? -4.847 10.752 11.137 1.00 93.75 92 ASP A N 1
ATOM 732 C CA . ASP A 1 92 ? -5.388 12.051 10.688 1.00 93.75 92 ASP A CA 1
ATOM 733 C C . ASP A 1 92 ? -6.888 12.018 10.361 1.00 93.75 92 ASP A C 1
ATOM 735 O O . ASP A 1 92 ? -7.529 13.063 10.227 1.00 93.75 92 ASP A O 1
ATOM 739 N N . VAL A 1 93 ? -7.454 10.821 10.195 1.00 94.31 93 VAL A N 1
ATOM 740 C CA . VAL A 1 93 ? -8.827 10.630 9.716 1.00 94.31 93 VAL A CA 1
ATOM 741 C C . VAL A 1 93 ? -9.696 10.037 10.832 1.00 94.31 93 VAL A C 1
ATOM 743 O O . VAL A 1 93 ? -9.355 8.977 11.377 1.00 94.31 93 VAL A O 1
ATOM 746 N N . PRO A 1 94 ? -10.843 10.653 11.175 1.00 92.12 94 PRO A N 1
ATOM 747 C CA . PRO A 1 94 ? -11.822 10.081 12.099 1.00 92.12 94 PRO A CA 1
ATOM 748 C C . PRO A 1 94 ? -12.256 8.660 11.712 1.00 92.12 94 PRO A C 1
ATOM 750 O O . PRO A 1 94 ? -12.176 8.252 10.559 1.00 92.12 94 PRO A O 1
ATOM 753 N N . GLN A 1 95 ? -12.688 7.855 12.685 1.00 90.19 95 GLN A N 1
ATOM 754 C CA . GLN A 1 95 ? -13.009 6.442 12.438 1.00 90.19 95 GLN A CA 1
ATOM 755 C C . GLN A 1 95 ? -14.172 6.244 11.450 1.00 90.19 95 GLN A C 1
ATOM 757 O O . GLN A 1 95 ? -14.114 5.345 10.617 1.00 90.19 95 GLN A O 1
ATOM 762 N N . ASP A 1 96 ? -15.224 7.046 11.567 1.00 90.12 96 ASP A N 1
ATOM 763 C CA . ASP A 1 96 ? -16.396 6.994 10.694 1.00 90.12 96 ASP A CA 1
ATOM 764 C C . ASP A 1 96 ? -16.055 7.389 9.256 1.00 90.12 96 ASP A C 1
ATOM 766 O O . ASP A 1 96 ? -16.434 6.669 8.335 1.00 90.12 96 ASP A O 1
ATOM 770 N N . GLU A 1 97 ? -15.273 8.456 9.081 1.00 95.44 97 GLU A N 1
ATOM 771 C CA . GLU A 1 97 ? -14.746 8.869 7.775 1.00 95.44 97 GLU A CA 1
ATOM 772 C C . GLU A 1 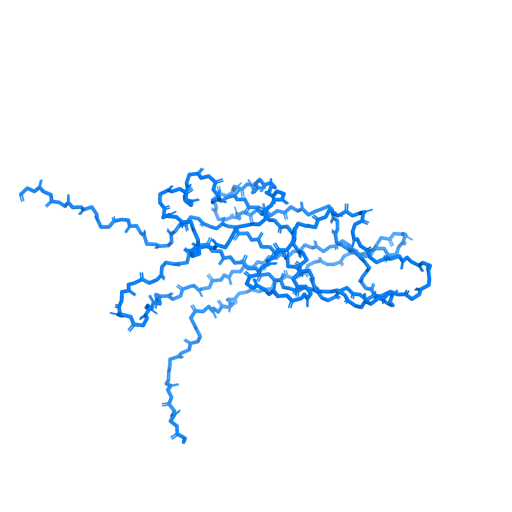97 ? -13.789 7.814 7.191 1.00 95.44 97 GLU A C 1
ATOM 774 O O . GLU A 1 97 ? -13.840 7.507 6.002 1.00 95.44 97 GLU A O 1
ATOM 779 N N . TRP A 1 98 ? -12.949 7.188 8.025 1.00 96.69 98 TRP A N 1
ATOM 780 C CA . TRP A 1 98 ? -12.051 6.117 7.588 1.00 96.69 98 TRP A CA 1
ATOM 781 C C . TRP A 1 98 ? -12.818 4.951 6.966 1.00 96.69 98 TRP A C 1
ATOM 783 O O . TRP A 1 98 ? -12.500 4.513 5.860 1.00 96.69 98 TRP A O 1
ATOM 793 N N . ASP A 1 99 ? -13.825 4.446 7.679 1.00 95.19 99 ASP A N 1
ATOM 794 C CA . ASP A 1 99 ? -14.580 3.271 7.250 1.00 95.19 99 ASP A CA 1
ATOM 795 C C . ASP A 1 99 ? -15.444 3.544 6.009 1.00 95.19 99 ASP A C 1
ATOM 797 O O . ASP A 1 99 ? -15.677 2.614 5.232 1.00 95.19 99 ASP A O 1
ATOM 801 N N . SER A 1 100 ? -15.914 4.781 5.804 1.00 95.12 100 SER A N 1
ATOM 802 C CA . SER A 1 100 ? -16.735 5.140 4.642 1.00 95.12 100 SER A CA 1
ATOM 803 C C . SER A 1 100 ? -15.920 5.481 3.396 1.00 95.12 100 SER A C 1
ATOM 805 O O . SER A 1 100 ? -16.294 5.053 2.303 1.00 95.12 100 SER A O 1
ATOM 807 N N . ASP A 1 101 ? -14.824 6.227 3.555 1.00 95.75 101 ASP A N 1
ATOM 808 C CA . ASP A 1 101 ? -14.171 6.910 2.432 1.00 95.75 101 ASP A CA 1
ATOM 809 C C . ASP A 1 101 ? -12.822 6.282 2.060 1.00 95.75 101 ASP A C 1
ATOM 811 O O . ASP A 1 101 ? -12.395 6.382 0.910 1.00 95.75 101 ASP A O 1
ATOM 815 N N . TYR A 1 102 ? -12.158 5.611 3.009 1.00 97.19 102 TYR A N 1
ATOM 816 C CA . TYR A 1 102 ? -10.772 5.156 2.847 1.00 97.19 102 TYR A CA 1
ATOM 817 C C . TYR A 1 102 ? -10.600 3.642 2.953 1.00 97.19 102 TYR A C 1
ATOM 819 O O . TYR A 1 102 ? -9.751 3.078 2.264 1.00 97.19 102 TYR A O 1
ATOM 827 N N . ALA A 1 103 ? -11.393 2.952 3.773 1.00 96.56 103 ALA A N 1
ATOM 828 C CA . ALA A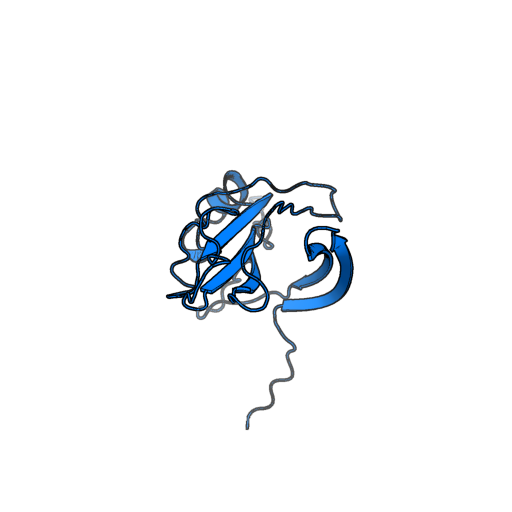 1 103 ? -11.358 1.497 3.865 1.00 96.56 103 ALA A CA 1
ATOM 829 C C . ALA A 1 103 ? -11.678 0.833 2.512 1.00 96.56 103 ALA A C 1
ATOM 831 O O . ALA A 1 103 ? -12.416 1.370 1.688 1.00 96.56 103 ALA A O 1
ATOM 832 N N . ASN A 1 104 ? -11.135 -0.368 2.292 1.00 97.38 104 ASN A N 1
ATOM 833 C CA . ASN A 1 104 ? -11.217 -1.113 1.028 1.00 97.38 104 ASN A CA 1
ATOM 834 C C . ASN A 1 104 ? -10.572 -0.390 -0.165 1.00 97.38 104 ASN A C 1
ATOM 836 O O . ASN A 1 104 ? -10.938 -0.641 -1.314 1.00 97.38 104 ASN A O 1
ATOM 840 N N . HIS A 1 105 ? -9.598 0.479 0.104 1.00 98.31 105 HIS A N 1
ATOM 841 C CA . HIS A 1 105 ? -8.732 1.053 -0.915 1.00 98.31 105 HIS A CA 1
ATOM 842 C C . HIS A 1 105 ? -7.281 0.633 -0.697 1.00 98.31 105 HIS A C 1
ATOM 844 O O . HIS A 1 105 ? -6.846 0.425 0.436 1.00 98.31 105 HIS A O 1
ATOM 850 N N . TRP A 1 106 ? -6.532 0.505 -1.782 1.00 98.56 106 TRP A N 1
ATOM 851 C CA . TRP A 1 106 ? -5.080 0.400 -1.770 1.00 98.56 106 TRP A CA 1
ATOM 852 C C . TRP A 1 106 ? -4.465 1.689 -2.312 1.00 98.56 106 TRP A C 1
ATOM 854 O O . TRP A 1 106 ? -5.103 2.420 -3.071 1.00 98.56 106 TRP A O 1
ATOM 864 N N . TYR A 1 107 ? -3.228 1.967 -1.933 1.00 98.44 107 TYR A N 1
ATOM 865 C CA . TYR A 1 107 ? -2.440 3.075 -2.461 1.00 98.44 107 TYR A CA 1
ATOM 866 C C . TYR A 1 107 ? -0.996 2.632 -2.676 1.00 98.44 107 TYR A C 1
ATOM 868 O O . TYR A 1 107 ? -0.542 1.639 -2.103 1.00 98.44 107 TYR A O 1
ATOM 876 N N . ILE A 1 108 ? -0.282 3.402 -3.488 1.00 98.50 108 ILE A N 1
ATOM 877 C CA . ILE A 1 108 ? 1.174 3.399 -3.539 1.00 98.50 108 ILE A CA 1
ATOM 878 C C . ILE A 1 108 ? 1.669 4.824 -3.287 1.00 98.50 108 ILE A C 1
ATOM 880 O O . ILE A 1 108 ? 1.059 5.790 -3.756 1.00 98.50 108 ILE A O 1
ATOM 884 N N . ALA A 1 109 ? 2.732 4.961 -2.504 1.00 98.31 109 ALA A N 1
ATOM 885 C CA . ALA A 1 109 ? 3.280 6.250 -2.104 1.00 98.31 109 ALA A CA 1
ATOM 886 C C . ALA A 1 109 ? 4.809 6.237 -2.090 1.00 98.31 109 ALA A C 1
ATOM 888 O O . ALA A 1 109 ? 5.416 5.198 -1.853 1.00 98.31 109 ALA A O 1
ATOM 889 N N . ASP A 1 110 ? 5.415 7.399 -2.317 1.00 98.25 110 ASP A N 1
ATOM 890 C CA . ASP A 1 110 ? 6.834 7.647 -2.077 1.00 98.25 110 ASP A CA 1
ATOM 891 C C . ASP A 1 110 ? 7.003 8.081 -0.614 1.00 98.25 110 ASP A C 1
ATOM 893 O O . ASP A 1 110 ? 6.412 9.073 -0.178 1.00 98.25 110 ASP A O 1
ATOM 897 N N . VAL A 1 111 ? 7.771 7.304 0.145 1.00 98.31 111 VAL A N 1
ATOM 898 C CA . VAL A 1 111 ? 8.073 7.516 1.571 1.00 98.31 111 VAL A CA 1
ATOM 899 C C . VAL A 1 111 ? 9.580 7.661 1.792 1.00 98.31 111 VAL A C 1
ATOM 901 O O . VAL A 1 111 ? 10.085 7.403 2.879 1.00 98.31 111 VAL A O 1
ATOM 904 N N . THR A 1 112 ? 10.325 8.037 0.748 1.00 97.56 112 THR A N 1
ATOM 905 C CA . THR A 1 112 ? 11.791 8.145 0.800 1.00 97.56 112 THR A CA 1
ATOM 906 C C . THR A 1 112 ? 12.255 9.132 1.871 1.00 97.56 112 THR A C 1
ATOM 908 O O . THR A 1 112 ? 13.213 8.845 2.587 1.00 97.56 112 THR A O 1
ATOM 911 N N . ASP A 1 113 ? 11.563 10.267 1.989 1.00 96.06 113 ASP A N 1
ATOM 912 C CA . ASP A 1 113 ? 11.933 11.336 2.919 1.00 96.06 113 ASP A CA 1
ATOM 913 C C . ASP A 1 113 ? 11.347 11.138 4.327 1.00 96.06 113 ASP A C 1
ATOM 915 O O . ASP A 1 113 ? 12.026 11.426 5.314 1.00 96.06 113 ASP A O 1
ATOM 919 N N . ASP A 1 114 ? 10.086 10.696 4.421 1.00 94.06 114 ASP A N 1
ATOM 920 C CA . ASP A 1 114 ? 9.322 10.613 5.673 1.00 94.06 114 ASP A CA 1
ATOM 921 C C . ASP A 1 114 ? 8.081 9.706 5.515 1.00 94.06 114 ASP A C 1
ATOM 923 O O . ASP A 1 114 ? 7.228 9.956 4.655 1.00 94.06 114 ASP A O 1
ATOM 927 N N . ASP A 1 115 ? 7.956 8.667 6.343 1.00 91.75 115 ASP A N 1
ATOM 928 C CA . ASP A 1 115 ? 6.800 7.760 6.355 1.00 91.75 115 ASP A CA 1
ATOM 929 C C . ASP A 1 115 ? 5.572 8.367 7.056 1.00 91.75 115 ASP A C 1
ATOM 931 O O . ASP A 1 115 ? 4.440 7.974 6.761 1.00 91.75 115 ASP A O 1
ATOM 935 N N . ASP A 1 116 ? 5.766 9.403 7.876 1.00 94.06 116 ASP A N 1
ATOM 936 C CA . ASP A 1 116 ? 4.699 10.239 8.433 1.00 94.06 116 ASP A CA 1
ATOM 937 C C . ASP A 1 116 ? 4.233 11.329 7.443 1.00 94.06 116 ASP A C 1
ATOM 939 O O . ASP A 1 116 ? 3.350 12.129 7.754 1.00 94.06 116 ASP A O 1
ATOM 943 N N . ASN A 1 117 ? 4.783 11.389 6.226 1.00 94.50 117 ASN A N 1
ATOM 944 C CA . ASN A 1 117 ? 4.313 12.292 5.170 1.00 94.50 117 ASN A CA 1
ATOM 945 C C . ASN A 1 117 ? 4.424 11.650 3.771 1.00 94.50 117 ASN A C 1
ATOM 947 O O . ASN A 1 117 ? 5.135 12.162 2.895 1.00 94.50 117 ASN A O 1
ATOM 951 N N . PRO A 1 118 ? 3.682 10.556 3.522 1.00 96.31 118 PRO A N 1
ATOM 952 C CA . PRO A 1 118 ? 3.754 9.821 2.267 1.00 96.31 118 PRO A CA 1
ATOM 953 C C . PRO A 1 118 ? 3.318 10.699 1.087 1.00 96.31 118 PRO A C 1
ATOM 955 O O . PRO A 1 118 ? 2.225 11.278 1.079 1.00 96.31 118 PRO A O 1
ATOM 958 N N . GLN A 1 119 ? 4.159 10.786 0.057 1.00 97.62 119 GLN A N 1
ATOM 959 C CA . GLN A 1 119 ? 3.865 11.537 -1.161 1.00 97.62 119 GLN A CA 1
ATOM 960 C C . GLN A 1 119 ? 3.162 10.649 -2.197 1.00 97.62 119 GLN A C 1
ATOM 962 O O . GLN A 1 119 ? 3.449 9.456 -2.289 1.00 97.62 119 GLN A O 1
ATOM 967 N N . PRO A 1 120 ? 2.234 11.190 -3.008 1.00 97.19 120 PRO A N 1
ATOM 968 C CA . PRO A 1 120 ? 1.629 10.436 -4.102 1.00 97.19 120 PRO A CA 1
ATOM 969 C C . PRO A 1 120 ? 2.686 9.863 -5.050 1.00 97.19 120 PRO A C 1
ATOM 971 O O . PRO A 1 120 ? 3.589 10.586 -5.464 1.00 97.19 120 PRO A O 1
ATOM 974 N N . TYR A 1 121 ? 2.518 8.601 -5.436 1.00 97.62 121 TYR A N 1
ATOM 975 C CA . TYR A 1 121 ? 3.358 7.928 -6.421 1.00 97.62 121 TYR A CA 1
ATOM 976 C C . TYR A 1 121 ? 2.506 7.484 -7.610 1.00 97.62 121 TYR A C 1
ATOM 978 O O . TYR A 1 121 ? 1.451 6.871 -7.438 1.00 97.62 121 TYR A O 1
ATOM 986 N N . VAL A 1 122 ? 2.946 7.802 -8.826 1.00 97.12 122 VAL A N 1
ATOM 987 C CA . VAL A 1 122 ? 2.304 7.393 -10.077 1.00 97.12 122 VAL A CA 1
ATOM 988 C C . VAL A 1 122 ? 3.133 6.278 -10.729 1.00 97.12 122 VAL A C 1
ATOM 990 O O . VAL A 1 122 ? 4.168 6.574 -11.338 1.00 97.12 122 VAL A O 1
ATOM 993 N N . PRO A 1 123 ? 2.674 5.011 -10.666 1.00 96.31 123 PRO A N 1
ATOM 994 C CA . PRO A 1 123 ? 3.322 3.887 -11.342 1.00 96.31 123 PRO A CA 1
ATOM 995 C C . PRO A 1 123 ? 3.578 4.146 -12.828 1.00 96.31 123 PRO A C 1
ATOM 997 O O . PRO A 1 123 ? 2.727 4.712 -13.522 1.00 96.31 123 PRO A O 1
ATOM 1000 N N . GLY A 1 124 ? 4.741 3.735 -13.330 1.00 95.12 124 GLY A N 1
ATOM 1001 C CA . GLY A 1 124 ? 5.165 3.934 -14.720 1.00 95.12 124 GLY A CA 1
ATOM 1002 C C . GLY A 1 124 ? 5.659 5.347 -15.035 1.00 95.12 124 GLY A C 1
ATOM 1003 O O . GLY A 1 124 ? 6.101 5.603 -16.156 1.00 95.12 124 GLY A O 1
ATOM 1004 N N . LYS A 1 125 ? 5.558 6.285 -14.084 1.00 95.50 125 LYS A N 1
ATOM 1005 C CA . LYS A 1 125 ? 5.991 7.678 -14.250 1.00 95.50 125 LYS A CA 1
ATOM 1006 C C . LYS A 1 125 ? 7.015 8.095 -13.202 1.00 95.50 125 LYS A C 1
ATOM 1008 O O . LYS A 1 125 ? 7.999 8.737 -13.557 1.00 95.50 125 LYS A O 1
ATOM 1013 N N . ASP A 1 126 ? 6.764 7.764 -11.940 1.00 96.44 126 ASP A N 1
ATOM 1014 C CA . ASP A 1 126 ? 7.578 8.225 -10.811 1.00 96.44 126 ASP A CA 1
ATOM 1015 C C . ASP A 1 126 ? 8.655 7.201 -10.389 1.00 96.44 126 ASP A C 1
ATOM 1017 O O . ASP A 1 126 ? 9.424 7.457 -9.452 1.00 96.44 126 ASP A O 1
ATOM 1021 N N . GLY A 1 127 ? 8.730 6.068 -11.103 1.00 96.12 127 GLY A N 1
ATOM 1022 C CA . GLY A 1 127 ? 9.805 5.080 -11.024 1.00 96.12 127 GLY A CA 1
ATOM 1023 C C . GLY A 1 127 ? 11.177 5.627 -11.419 1.00 96.12 127 GLY A C 1
ATOM 1024 O O . GLY A 1 127 ? 11.328 6.750 -11.906 1.00 96.12 127 GLY A O 1
ATOM 1025 N N . LEU A 1 128 ? 12.205 4.824 -11.163 1.00 95.94 128 LEU A N 1
ATOM 1026 C CA . LEU A 1 128 ? 13.586 5.160 -11.478 1.00 95.94 128 LEU A CA 1
ATOM 1027 C C . LEU A 1 128 ? 13.854 4.989 -12.981 1.00 95.94 128 LEU A C 1
ATOM 1029 O O . LEU A 1 128 ? 13.411 4.001 -13.574 1.00 95.94 128 LEU A O 1
ATOM 1033 N N . PRO A 1 129 ? 14.601 5.915 -13.606 1.00 90.69 129 PRO A N 1
ATOM 1034 C CA . PRO A 1 129 ? 15.008 5.770 -14.996 1.00 90.69 129 PRO A CA 1
ATOM 1035 C C . PRO A 1 129 ? 15.900 4.535 -15.171 1.00 90.69 129 PRO A C 1
ATOM 1037 O O . PRO A 1 129 ? 16.746 4.241 -14.327 1.00 90.69 129 PRO A O 1
ATOM 1040 N N . LEU A 1 130 ? 15.729 3.833 -16.294 1.00 83.62 130 LEU A N 1
ATOM 1041 C CA . LEU A 1 130 ? 16.594 2.709 -16.673 1.00 83.62 130 LEU A CA 1
ATOM 1042 C C . LEU A 1 130 ? 17.945 3.186 -17.227 1.00 83.62 130 LEU A C 1
ATOM 1044 O O . LEU A 1 130 ? 18.921 2.435 -17.245 1.00 83.62 130 LEU A O 1
ATOM 1048 N N . ASP A 1 131 ? 18.007 4.427 -17.711 1.00 81.56 131 ASP A N 1
ATOM 1049 C CA . ASP A 1 131 ? 19.199 5.050 -18.259 1.00 81.56 131 ASP A CA 1
ATOM 1050 C C . ASP A 1 131 ? 19.829 6.037 -17.269 1.00 81.56 131 ASP A C 1
ATOM 1052 O O . ASP A 1 131 ? 19.385 7.165 -17.069 1.00 81.56 131 ASP A O 1
ATOM 1056 N N . GLY A 1 132 ? 20.944 5.615 -16.677 1.00 77.50 132 GLY A N 1
ATOM 1057 C CA . GLY A 1 132 ? 21.758 6.454 -15.803 1.00 77.50 132 GLY A CA 1
ATOM 1058 C C . GLY A 1 132 ? 21.526 6.207 -14.316 1.00 77.50 132 GLY A C 1
ATOM 1059 O O . GLY A 1 132 ? 20.905 5.232 -13.906 1.00 77.50 132 GLY A O 1
ATOM 1060 N N . TYR A 1 133 ? 22.123 7.072 -13.499 1.00 81.00 133 TYR A N 1
ATOM 1061 C CA . TYR A 1 133 ? 22.030 6.987 -12.046 1.00 81.00 133 TYR A CA 1
ATOM 1062 C C . TYR A 1 133 ? 20.864 7.835 -11.538 1.00 81.00 133 TYR A C 1
ATOM 1064 O O . TYR A 1 133 ? 20.703 8.988 -11.941 1.00 81.00 133 TYR A O 1
ATOM 1072 N N . SER A 1 134 ? 20.102 7.269 -10.611 1.00 87.75 134 SER A N 1
ATOM 1073 C CA . SER A 1 134 ? 19.093 7.954 -9.814 1.00 87.75 134 SER A CA 1
ATOM 1074 C C . SER A 1 134 ? 19.262 7.531 -8.360 1.00 87.75 134 SER A C 1
ATOM 1076 O O . SER A 1 134 ? 19.807 6.457 -8.093 1.00 87.75 134 SER A O 1
ATOM 1078 N N . GLU A 1 135 ? 18.841 8.390 -7.438 1.00 91.69 135 GLU A N 1
ATOM 1079 C CA . GLU A 1 135 ? 18.844 8.058 -6.017 1.00 91.69 135 GLU A CA 1
ATOM 1080 C C . GLU A 1 135 ? 17.833 6.943 -5.735 1.00 91.69 135 GLU A C 1
ATOM 1082 O O . GLU A 1 135 ? 16.788 6.851 -6.385 1.00 91.69 135 GLU A O 1
ATOM 1087 N N . ASP A 1 136 ? 18.174 6.082 -4.776 1.00 95.38 136 ASP A N 1
ATOM 1088 C CA . ASP A 1 136 ? 17.272 5.036 -4.306 1.00 95.38 136 ASP A CA 1
ATOM 1089 C C . ASP A 1 136 ? 15.994 5.684 -3.753 1.00 95.38 136 ASP A C 1
ATOM 1091 O O . ASP A 1 136 ? 16.050 6.720 -3.088 1.00 95.38 136 ASP A O 1
ATOM 1095 N N . LYS A 1 137 ? 14.845 5.051 -3.993 1.00 96.44 137 LYS A N 1
ATOM 1096 C CA . LYS A 1 137 ? 13.557 5.486 -3.439 1.00 96.44 137 LYS A CA 1
ATOM 1097 C C . LYS A 1 137 ? 12.966 4.405 -2.562 1.00 96.44 137 LYS A C 1
ATOM 1099 O O . LYS A 1 137 ? 13.092 3.228 -2.883 1.00 96.44 137 LYS A O 1
ATOM 1104 N N . THR A 1 138 ? 12.248 4.783 -1.518 1.00 98.19 138 THR A N 1
ATOM 1105 C CA . THR A 1 138 ? 11.403 3.849 -0.771 1.00 98.19 138 THR A CA 1
ATOM 1106 C C . THR A 1 138 ? 9.957 4.111 -1.147 1.00 98.19 138 THR A C 1
ATOM 1108 O O . THR A 1 138 ? 9.441 5.204 -0.924 1.00 98.19 138 THR A O 1
ATOM 1111 N N . VAL A 1 139 ? 9.299 3.107 -1.721 1.00 98.25 139 VAL A N 1
ATOM 1112 C CA . VAL A 1 139 ? 7.866 3.152 -2.008 1.00 98.25 139 VAL A CA 1
ATOM 1113 C C . VAL A 1 139 ? 7.107 2.247 -1.058 1.00 98.25 139 VAL A C 1
ATOM 1115 O O . VAL A 1 139 ? 7.552 1.150 -0.730 1.00 98.25 139 VAL A O 1
ATOM 1118 N N . GLU A 1 140 ? 5.939 2.694 -0.632 1.00 98.44 140 GLU A N 1
ATOM 1119 C CA . GLU A 1 140 ? 5.027 1.936 0.207 1.00 98.44 140 GLU A CA 1
ATOM 1120 C C . GLU A 1 140 ? 3.802 1.523 -0.599 1.00 98.44 140 GLU A C 1
ATOM 1122 O O . GLU A 1 140 ? 3.154 2.371 -1.208 1.00 98.44 140 GLU A O 1
ATOM 1127 N N . ILE A 1 141 ? 3.454 0.236 -0.567 1.00 98.19 141 ILE A N 1
ATOM 1128 C CA . ILE A 1 141 ? 2.156 -0.262 -1.026 1.00 98.19 141 ILE A CA 1
ATOM 1129 C C . ILE A 1 141 ? 1.331 -0.572 0.211 1.00 98.19 141 ILE A C 1
ATOM 1131 O O . ILE A 1 141 ? 1.636 -1.507 0.958 1.00 98.19 141 ILE A O 1
ATOM 1135 N N . GLY A 1 142 ? 0.278 0.209 0.421 1.00 97.25 142 GLY A N 1
ATOM 1136 C CA . GLY A 1 142 ? -0.619 0.048 1.554 1.00 97.25 142 GLY A CA 1
ATOM 1137 C C . GLY A 1 142 ? -2.031 -0.321 1.138 1.00 97.25 142 GLY A C 1
ATOM 1138 O O . GLY A 1 142 ? -2.496 -0.000 0.044 1.00 97.25 142 GLY A O 1
ATOM 1139 N N . TRP A 1 143 ? -2.741 -0.995 2.036 1.00 96.38 143 TRP A N 1
ATOM 1140 C CA . TRP A 1 143 ? -4.158 -1.289 1.895 1.00 96.38 143 TRP A CA 1
ATOM 1141 C C . TRP A 1 143 ? -4.921 -0.989 3.182 1.00 96.38 143 TRP A C 1
ATOM 1143 O O . TRP A 1 143 ? -4.619 -1.466 4.281 1.00 96.38 143 TRP A O 1
ATOM 1153 N N . ASN A 1 144 ? -5.957 -0.177 3.019 1.00 97.44 144 ASN A N 1
ATOM 1154 C CA . ASN A 1 144 ? -6.799 0.324 4.084 1.00 97.44 144 ASN A CA 1
ATOM 1155 C C . ASN A 1 144 ? -7.878 -0.713 4.399 1.00 97.44 144 ASN A C 1
ATOM 1157 O O . ASN A 1 144 ? -8.689 -1.088 3.550 1.00 97.44 144 ASN A O 1
ATOM 1161 N N . ILE A 1 145 ? -7.900 -1.183 5.638 1.00 95.56 145 ILE A N 1
ATOM 1162 C CA . ILE A 1 145 ? -8.910 -2.103 6.150 1.00 95.56 145 ILE A CA 1
ATOM 1163 C C . ILE A 1 145 ? -9.969 -1.329 6.942 1.00 95.56 145 ILE A C 1
ATOM 1165 O O . ILE A 1 145 ? -9.661 -0.293 7.539 1.00 95.56 145 ILE A O 1
ATOM 1169 N N . PRO A 1 146 ? -11.207 -1.844 7.016 1.00 94.50 146 PRO A N 1
ATOM 1170 C CA . PRO A 1 146 ? -12.162 -1.363 8.000 1.00 94.50 146 PRO A CA 1
ATOM 1171 C C . PRO A 1 146 ? -11.584 -1.458 9.412 1.00 94.50 146 PRO A C 1
ATOM 1173 O O . PRO A 1 146 ? -10.810 -2.373 9.728 1.00 94.50 146 PRO A O 1
ATOM 1176 N N . THR A 1 147 ? -11.988 -0.541 10.279 1.00 93.81 147 THR A N 1
ATOM 1177 C CA . THR A 1 147 ? -11.497 -0.493 11.648 1.00 93.81 147 THR A CA 1
ATOM 1178 C C . THR A 1 147 ? -11.769 -1.804 12.387 1.00 93.81 147 THR A C 1
ATOM 1180 O O . THR A 1 147 ? -12.870 -2.354 12.409 1.00 93.81 147 THR A O 1
ATOM 1183 N N . THR A 1 148 ? -10.733 -2.342 13.033 1.00 88.62 148 THR A N 1
ATOM 1184 C CA . THR A 1 148 ? -10.830 -3.636 13.747 1.00 88.62 148 THR A CA 1
ATOM 1185 C C . THR A 1 148 ? -11.644 -3.575 15.044 1.00 88.62 148 THR A C 1
ATOM 1187 O O . THR A 1 148 ? -11.938 -4.613 15.645 1.00 88.62 148 THR A O 1
ATOM 1190 N N . VAL A 1 149 ? -12.037 -2.380 15.489 1.00 72.88 149 VAL A N 1
ATOM 1191 C CA . VAL A 1 149 ? -12.880 -2.178 16.669 1.00 72.88 149 VAL A CA 1
ATOM 1192 C C . VAL A 1 149 ? -14.297 -1.892 16.193 1.00 72.88 149 VAL A C 1
ATOM 1194 O O . VAL A 1 149 ? -14.597 -0.789 15.746 1.00 72.88 149 VAL A O 1
ATOM 1197 N N . LYS A 1 150 ? -15.197 -2.873 16.332 1.00 52.53 150 LYS A N 1
ATOM 1198 C CA . LYS A 1 150 ? -16.632 -2.587 16.213 1.00 52.53 150 LYS A CA 1
ATOM 1199 C C . LYS A 1 150 ? -16.997 -1.534 17.265 1.00 52.53 150 LYS A C 1
ATOM 1201 O O . LYS A 1 150 ? -16.593 -1.718 18.418 1.00 52.53 150 LYS A O 1
ATOM 1206 N N . PRO A 1 151 ? -17.779 -0.493 16.925 1.00 41.31 151 PRO A N 1
ATOM 1207 C CA . PRO A 1 151 ? -18.329 0.394 17.934 1.00 41.31 151 PRO A CA 1
ATOM 1208 C C . PRO A 1 151 ? -19.028 -0.470 18.981 1.00 41.31 151 PRO A C 1
ATOM 1210 O O . PRO A 1 151 ? -19.860 -1.317 18.640 1.00 41.31 151 PRO A O 1
ATOM 1213 N N . THR A 1 152 ? -18.685 -0.299 20.256 1.00 41.31 152 THR A N 1
ATOM 1214 C CA . THR A 1 152 ? -19.561 -0.765 21.328 1.00 41.31 152 THR A CA 1
ATOM 1215 C C . THR A 1 152 ? -20.900 -0.092 21.086 1.00 41.31 152 THR A C 1
ATOM 1217 O O . THR A 1 152 ? -21.018 1.120 21.263 1.00 41.31 152 THR A O 1
ATOM 1220 N N . ALA A 1 153 ? -21.894 -0.857 20.630 1.00 38.69 153 ALA A N 1
ATOM 1221 C CA . ALA A 1 153 ? -23.263 -0.386 20.613 1.00 38.69 153 ALA A CA 1
ATOM 1222 C C . ALA A 1 153 ? -23.559 0.118 22.029 1.00 38.69 153 ALA A C 1
ATOM 1224 O O . ALA A 1 153 ? -23.503 -0.660 22.985 1.00 38.69 153 ALA A O 1
ATOM 1225 N N . SER A 1 154 ? -23.817 1.419 22.177 1.00 38.84 154 SER A N 1
ATOM 1226 C CA . SER A 1 154 ? -24.468 1.910 23.384 1.00 38.84 154 SER A CA 1
ATOM 1227 C C . SER A 1 154 ? -25.818 1.216 23.435 1.00 38.84 154 SER A C 1
ATOM 1229 O O . SER A 1 154 ? -26.745 1.587 22.720 1.00 38.84 154 SER A O 1
ATOM 1231 N N . SER A 1 155 ? -25.910 0.157 24.234 1.00 36.66 155 SER A N 1
ATOM 1232 C CA . SER A 1 155 ? -27.191 -0.407 24.618 1.00 36.66 155 SER A CA 1
ATOM 1233 C C . SER A 1 155 ? -27.826 0.578 25.588 1.00 36.66 155 SER A C 1
ATOM 1235 O O . SER A 1 155 ? -27.676 0.457 26.799 1.00 36.66 155 SER A O 1
ATOM 1237 N N . SER A 1 156 ? -28.508 1.585 25.055 1.00 41.94 156 SER A N 1
ATOM 1238 C CA . SER A 1 156 ? -29.511 2.328 25.799 1.00 41.94 156 SER A CA 1
ATOM 1239 C C . SER A 1 156 ? -30.776 1.476 25.873 1.00 41.94 156 SER A C 1
ATOM 1241 O O . SER A 1 156 ? -31.604 1.503 24.964 1.00 41.94 156 SER A O 1
ATOM 1243 N N . ARG A 1 157 ? -30.912 0.710 26.960 1.00 36.91 157 ARG A N 1
ATOM 1244 C CA . ARG A 1 157 ? -32.198 0.349 27.573 1.00 36.91 157 ARG A CA 1
ATOM 1245 C C . ARG A 1 157 ? -32.030 0.201 29.074 1.00 36.91 157 ARG A C 1
ATOM 1247 O O . ARG A 1 157 ? -31.085 -0.511 29.473 1.00 36.91 157 ARG A O 1
#

Sequence (157 aa):
MILGTDGADLSYRTLDYDVTATADGDLKVTEHIDIKLRKRKDDDGKTKPWKQLYQQYMLKTDNLTDITDISVRNVTNGIDYGHQAKPRLPDDVPQDEWDSDYANHWYIADVTDDDDNPQPYVPGKDGLPLDGYSEDKTVEIGWNIPTTVKPTASSSR

Secondary structure (DSSP, 8-state):
--------SEEEEEEEEEEEE-TTS-EEEEEEEEEEE--EE-TTS-EE---EEEEEEEE-TTS-----S---EETTTTEEPEE-SS---TTTS-HHHIIIIITTEEEEEE-SS-TTSPEE--TTTSSPPSSS----EEEEEEEEPPPSS--------

Solvent-accessible surface area (backbone atoms only — not comparable to full-atom values): 9862 Å² total; per-residue (Å²): 140,83,90,75,93,73,75,68,57,65,43,77,77,45,80,46,78,49,78,44,78,46,96,89,71,50,73,49,76,47,77,48,76,42,74,46,77,54,93,45,60,46,97,87,67,46,81,46,66,54,39,70,49,72,49,76,45,71,32,32,66,90,77,39,34,66,71,64,95,82,81,51,65,44,80,89,83,65,48,70,38,44,83,37,71,65,68,77,63,69,88,82,45,58,71,71,58,33,50,72,76,43,29,53,21,28,34,44,24,38,33,63,90,36,76,94,59,52,37,65,45,50,66,88,69,70,42,51,58,87,79,67,89,66,82,71,39,33,34,34,45,34,41,27,42,58,56,72,59,74,79,78,75,81,79,86,124

Mean predicted aligned error: 6.45 Å

Radius of gyration: 18.32 Å; Cα contacts (8 Å, |Δi|>4): 257; chains: 1; bounding box: 54×30×52 Å

Foldseek 3Di:
DDDDPDDDQKDWPDWDWDWDADPVGDIDIDIDTDMDGHFDADPVRHTDWDWKDKDKDKAFLVPHFFDDPDWDADPVVGQTAAEDQADDDPVVDDQVCSQPPPASHKAKFWQQPHPVHTHGDDTPPNTHDNPDDDDMTMMMIMHTHRTPDDPPPPPDD

Organism: Bifidobacterium longum subsp. infantis (NCBI:txid1682)

pLDDT: mean 89.2, std 15.65, range [32.38, 98.56]

InterPro domains:
  IPR018702 Domain of unknown function DUF2207 [PF09972] (15-151)

Nearest PDB structures (foldseek):
  8t8p-assembly1_D  TM=3.602E-01  e=7.658E+00  Salmonella enterica subsp. enterica serovar Typhimurium